Protein AF-A0A3D9XGL2-F1 (afdb_monomer)

Radius of gyration: 13.95 Å; Cα contacts (8 Å, |Δi|>4): 58; chains: 1; bounding box: 44×24×40 Å

Foldseek 3Di:
DDPPPPVPLDVVLLVVQLVVLQVVCVVVVHDSDPVVSLVVLVCQLVVVDDDDAHNVSSVSNNVVVVVVVVVVVVVVD

Sequence (77 aa):
MSKNLRHTRNPDMIAFTIGWVVLQLIHDDLPTDIKTIKGRLRQIAAGRAEGRVTPEMAKDALSGTEGLERGRMRDVA

Organism: Paracoccus versutus (NCBI:txid34007)

Solvent-accessible surface area (backbone atoms only — not comparable to full-atom values): 4515 Å² total; per-residue (Å²): 133,82,77,76,75,65,78,70,76,53,64,67,58,27,51,51,44,52,51,50,52,46,52,51,26,54,73,69,76,41,74,77,48,71,70,48,48,52,51,52,33,50,42,22,43,71,68,69,52,82,79,94,57,51,36,66,49,26,49,51,27,52,55,48,58,58,48,50,57,55,51,58,56,57,80,76,106

Secondary structure (DSSP, 8-state):
----------HHHHHHHHHHHHHHHHHTT---SHHHHHHHHHHHHTT---SS--HHHHHHHHHHHHHHHHHHHHTT-

Structure (mmCIF, N/CA/C/O backbone):
data_AF-A0A3D9XGL2-F1
#
_entry.id   AF-A0A3D9XGL2-F1
#
loop_
_atom_site.group_PDB
_atom_site.id
_atom_site.type_symbol
_atom_site.label_atom_id
_atom_site.label_alt_id
_atom_site.label_comp_id
_atom_site.label_asym_id
_atom_site.label_entity_id
_atom_site.label_seq_id
_atom_site.pdbx_PDB_ins_code
_atom_site.Cartn_x
_atom_site.Cartn_y
_atom_site.Cartn_z
_atom_site.occupancy
_atom_site.B_iso_or_equiv
_atom_site.auth_seq_id
_atom_site.auth_comp_id
_atom_site.auth_asym_id
_atom_site.auth_atom_id
_atom_site.pdbx_PDB_model_num
ATOM 1 N N . MET A 1 1 ? 31.411 12.758 -8.576 1.00 38.12 1 MET A N 1
ATOM 2 C CA . MET A 1 1 ? 30.493 12.099 -9.531 1.00 38.12 1 MET A CA 1
ATOM 3 C C . MET A 1 1 ? 29.425 11.381 -8.720 1.00 38.12 1 MET A C 1
ATOM 5 O O . MET A 1 1 ? 29.583 10.221 -8.362 1.00 38.12 1 MET A O 1
ATOM 9 N N . SER A 1 2 ? 28.405 12.130 -8.300 1.00 36.84 2 SER A N 1
ATOM 10 C CA . SER A 1 2 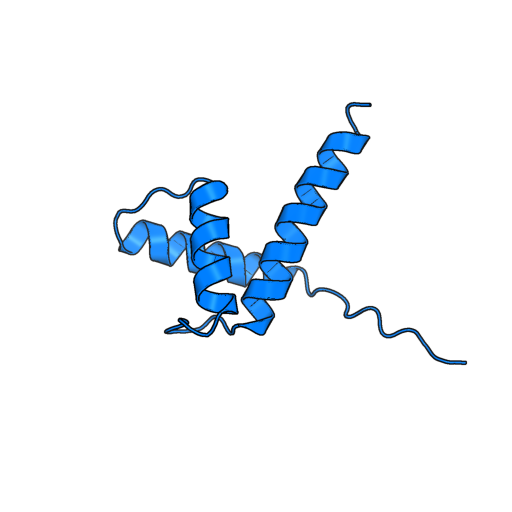? 27.352 11.636 -7.416 1.00 36.84 2 SER A CA 1
ATOM 11 C C . SER A 1 2 ? 26.525 10.617 -8.187 1.00 36.84 2 SER A C 1
ATOM 13 O O . SER A 1 2 ? 25.716 10.988 -9.037 1.00 36.84 2 SER A O 1
ATOM 15 N N . LYS A 1 3 ? 26.764 9.324 -7.938 1.00 39.38 3 LYS A N 1
ATOM 16 C CA . LYS A 1 3 ? 25.802 8.280 -8.288 1.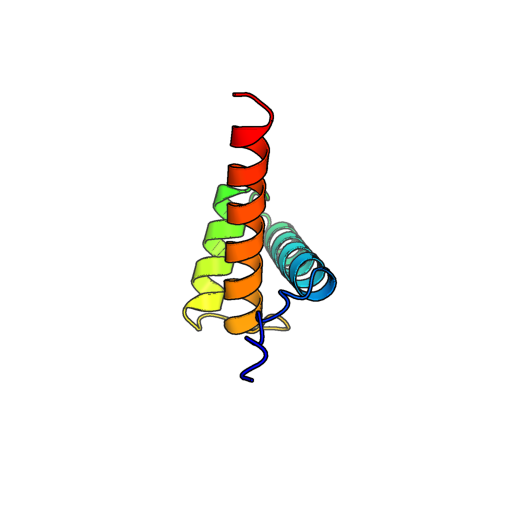00 39.38 3 LYS A CA 1
ATOM 17 C C . LYS A 1 3 ? 24.517 8.683 -7.584 1.00 39.38 3 LYS A C 1
ATOM 19 O O . LYS A 1 3 ? 24.406 8.516 -6.375 1.00 39.38 3 LYS A O 1
ATOM 24 N N . ASN A 1 4 ? 23.600 9.290 -8.335 1.00 40.94 4 ASN A N 1
ATOM 25 C CA . ASN A 1 4 ? 22.203 9.386 -7.970 1.00 40.94 4 ASN A CA 1
ATOM 26 C C . ASN A 1 4 ? 21.799 7.971 -7.568 1.00 40.94 4 ASN A C 1
ATOM 28 O O . ASN A 1 4 ? 21.578 7.120 -8.431 1.00 40.94 4 ASN A O 1
ATOM 32 N N . LEU A 1 5 ? 21.787 7.717 -6.261 1.00 41.28 5 LEU A N 1
ATOM 33 C CA . LEU A 1 5 ? 21.096 6.607 -5.645 1.00 41.28 5 LEU A CA 1
ATOM 34 C C . LEU A 1 5 ? 19.635 6.848 -6.002 1.00 41.28 5 LEU A C 1
ATOM 36 O O . LEU A 1 5 ? 18.868 7.408 -5.225 1.00 41.28 5 LEU A O 1
ATOM 40 N N . ARG A 1 6 ? 19.246 6.469 -7.226 1.00 46.59 6 ARG A N 1
ATOM 41 C CA . ARG A 1 6 ? 17.885 6.031 -7.469 1.00 46.59 6 ARG A CA 1
ATOM 42 C C . ARG A 1 6 ? 17.685 5.008 -6.371 1.00 46.59 6 ARG A C 1
ATOM 44 O O . ARG A 1 6 ? 18.301 3.945 -6.433 1.00 46.59 6 ARG A O 1
ATOM 51 N N . HIS A 1 7 ? 16.929 5.384 -5.339 1.00 47.16 7 HIS A N 1
ATOM 52 C CA . HIS A 1 7 ? 16.248 4.449 -4.465 1.00 47.16 7 HIS A CA 1
ATOM 53 C C . HIS A 1 7 ? 15.698 3.401 -5.419 1.00 47.16 7 HIS A C 1
ATOM 55 O O . HIS A 1 7 ? 14.774 3.672 -6.191 1.00 47.16 7 HIS A O 1
ATOM 61 N N . THR A 1 8 ? 16.412 2.287 -5.531 1.00 48.44 8 THR A N 1
ATOM 62 C CA . THR A 1 8 ? 16.068 1.252 -6.485 1.00 48.44 8 THR A CA 1
ATOM 63 C C . THR A 1 8 ? 14.908 0.599 -5.786 1.00 48.44 8 THR A C 1
ATOM 65 O O . THR A 1 8 ? 15.117 -0.204 -4.884 1.00 48.44 8 THR A O 1
ATOM 68 N N . ARG A 1 9 ? 13.705 1.113 -6.072 1.00 68.12 9 ARG A N 1
ATOM 69 C CA . ARG A 1 9 ? 12.435 0.596 -5.573 1.00 68.12 9 ARG A CA 1
ATOM 70 C C . ARG A 1 9 ? 12.522 -0.914 -5.694 1.00 68.12 9 ARG A C 1
ATOM 72 O O . ARG A 1 9 ? 12.573 -1.421 -6.812 1.00 68.12 9 ARG A O 1
ATOM 79 N N . ASN A 1 10 ? 12.666 -1.593 -4.563 1.00 85.00 10 ASN A N 1
ATOM 80 C CA . ASN A 1 10 ? 12.929 -3.020 -4.555 1.00 85.00 10 ASN A CA 1
ATOM 81 C C . ASN A 1 10 ? 11.628 -3.718 -4.995 1.00 85.00 10 ASN A C 1
ATOM 83 O O . ASN A 1 10 ? 10.634 -3.628 -4.267 1.00 85.00 10 ASN A O 1
ATOM 87 N N . PRO A 1 11 ? 11.590 -4.348 -6.186 1.00 86.12 11 PRO A N 1
ATOM 88 C CA . PRO A 1 11 ? 10.357 -4.901 -6.737 1.00 86.12 11 PRO A CA 1
ATOM 89 C C . PRO A 1 11 ? 9.802 -6.031 -5.866 1.00 86.12 11 PRO A C 1
ATOM 91 O O . PRO A 1 11 ? 8.587 -6.116 -5.700 1.00 86.12 11 PRO A O 1
ATOM 94 N N . ASP A 1 12 ? 10.671 -6.824 -5.238 1.00 90.94 12 ASP A N 1
ATOM 95 C CA . ASP A 1 12 ? 10.270 -7.920 -4.353 1.00 90.94 12 ASP A CA 1
ATOM 96 C C . ASP A 1 12 ? 9.621 -7.384 -3.079 1.00 90.94 12 ASP A C 1
ATOM 98 O O . ASP A 1 12 ? 8.590 -7.884 -2.633 1.00 90.94 12 ASP A O 1
ATOM 102 N N . MET A 1 13 ? 10.175 -6.304 -2.522 1.00 92.25 13 MET A N 1
ATOM 103 C CA . MET A 1 13 ? 9.584 -5.623 -1.371 1.00 92.25 13 MET A CA 1
ATOM 104 C C . MET A 1 13 ? 8.217 -5.023 -1.719 1.00 92.25 13 MET A C 1
ATOM 106 O O . MET A 1 13 ? 7.277 -5.138 -0.931 1.00 92.25 13 MET A O 1
ATOM 110 N N . ILE A 1 14 ? 8.076 -4.427 -2.906 1.00 92.06 14 ILE A N 1
ATOM 111 C CA . ILE A 1 14 ? 6.796 -3.886 -3.380 1.00 92.06 14 ILE A CA 1
ATOM 112 C C . ILE A 1 14 ? 5.765 -5.008 -3.537 1.00 92.06 14 ILE A C 1
ATOM 114 O O . ILE A 1 14 ? 4.648 -4.882 -3.033 1.00 92.06 14 ILE A O 1
ATOM 118 N N . ALA A 1 15 ? 6.141 -6.113 -4.185 1.00 92.69 15 ALA A N 1
ATOM 119 C CA . ALA A 1 15 ? 5.271 -7.269 -4.376 1.00 92.69 15 ALA A CA 1
ATOM 120 C C . ALA A 1 15 ? 4.849 -7.885 -3.035 1.00 92.69 15 ALA A C 1
ATOM 122 O O . ALA A 1 15 ? 3.658 -8.103 -2.810 1.00 92.69 15 ALA A O 1
ATOM 123 N N . PHE A 1 16 ? 5.801 -8.080 -2.117 1.00 94.25 16 PHE A N 1
ATOM 124 C CA . PHE A 1 16 ? 5.536 -8.537 -0.753 1.00 94.25 16 PHE A CA 1
ATOM 125 C C . PHE A 1 16 ? 4.547 -7.615 -0.034 1.00 94.25 16 PHE A C 1
ATOM 127 O O . PHE A 1 16 ? 3.571 -8.081 0.547 1.00 94.25 16 PHE A O 1
ATOM 134 N N . THR A 1 17 ? 4.774 -6.303 -0.100 1.00 95.25 17 THR A N 1
ATOM 135 C CA . THR A 1 17 ? 3.941 -5.304 0.579 1.00 95.25 17 THR A CA 1
ATOM 136 C C . THR A 1 17 ? 2.503 -5.320 0.067 1.00 95.25 17 THR A C 1
ATOM 138 O O . THR A 1 17 ? 1.562 -5.315 0.861 1.00 95.25 17 THR A O 1
ATOM 141 N N . ILE A 1 18 ? 2.320 -5.380 -1.255 1.00 94.31 18 ILE A N 1
ATOM 142 C CA . ILE A 1 18 ? 0.994 -5.476 -1.872 1.00 94.31 18 ILE A CA 1
ATOM 143 C C . ILE A 1 18 ? 0.324 -6.794 -1.471 1.00 94.31 18 ILE A C 1
ATOM 145 O O . ILE A 1 18 ? -0.823 -6.779 -1.029 1.00 94.31 18 ILE A O 1
ATOM 149 N N . GLY A 1 19 ? 1.045 -7.916 -1.564 1.00 95.19 19 GLY A N 1
ATOM 150 C CA . GLY A 1 19 ? 0.537 -9.233 -1.183 1.00 95.19 19 GLY A CA 1
ATOM 151 C C . GLY A 1 19 ? 0.089 -9.291 0.277 1.00 95.19 19 GLY A C 1
ATOM 152 O O . GLY A 1 19 ? -1.002 -9.776 0.563 1.00 95.19 19 GLY A O 1
ATOM 153 N N . TRP A 1 20 ? 0.873 -8.725 1.198 1.00 95.75 20 TRP A N 1
ATOM 154 C CA . TRP A 1 20 ? 0.514 -8.660 2.615 1.00 95.75 20 TRP A CA 1
ATOM 155 C C . TRP A 1 20 ? -0.768 -7.859 2.854 1.00 95.75 20 TRP A C 1
ATOM 157 O O . TRP A 1 20 ? -1.646 -8.307 3.587 1.00 95.75 20 TRP A O 1
ATOM 167 N N . VAL A 1 21 ? -0.910 -6.698 2.207 1.00 94.88 21 VAL A N 1
ATOM 168 C CA . VAL A 1 21 ? -2.132 -5.886 2.306 1.00 94.88 21 VAL A CA 1
ATOM 169 C C . VAL A 1 21 ? -3.341 -6.631 1.744 1.00 94.88 21 VAL A C 1
ATOM 171 O O . VAL A 1 21 ? -4.405 -6.587 2.352 1.00 94.88 21 VAL A O 1
ATOM 174 N N . VAL A 1 22 ? -3.190 -7.345 0.627 1.00 96.25 22 VAL A N 1
ATOM 175 C CA . VAL A 1 22 ? -4.269 -8.174 0.069 1.00 96.25 22 VAL A CA 1
ATOM 176 C C . VAL A 1 22 ? -4.675 -9.272 1.051 1.00 96.25 22 VAL A C 1
ATOM 178 O O . VAL A 1 22 ? -5.865 -9.451 1.288 1.00 96.25 22 VAL A O 1
ATOM 181 N N . LEU A 1 23 ? -3.713 -9.959 1.675 1.00 95.69 23 LEU A N 1
ATOM 182 C CA . LEU A 1 23 ? -4.003 -10.974 2.691 1.00 95.69 23 LEU A CA 1
ATOM 183 C C . LEU A 1 23 ? -4.724 -10.386 3.912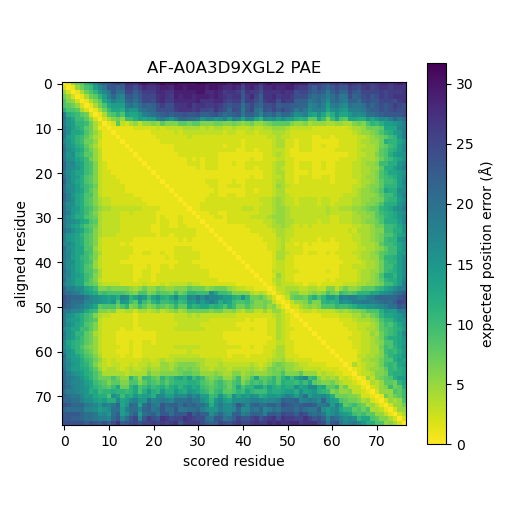 1.00 95.69 23 LEU A C 1
ATOM 185 O O . LEU A 1 23 ? -5.659 -11.007 4.408 1.00 95.69 23 LEU A O 1
ATOM 189 N N . GLN A 1 24 ? -4.340 -9.189 4.369 1.00 93.62 24 GLN A N 1
ATOM 190 C CA . GLN A 1 24 ? -5.052 -8.492 5.447 1.00 93.62 24 GLN A CA 1
ATOM 191 C C . GLN A 1 24 ? -6.490 -8.140 5.053 1.00 93.62 24 GLN A C 1
ATOM 193 O O . GLN A 1 24 ? -7.402 -8.347 5.842 1.00 93.62 24 GLN A O 1
ATOM 198 N N . LEU A 1 25 ? -6.712 -7.646 3.832 1.00 94.94 25 LEU A N 1
ATOM 199 C CA . LEU A 1 25 ? -8.061 -7.336 3.350 1.00 94.94 25 LEU A CA 1
ATOM 200 C C . LEU A 1 25 ? -8.935 -8.592 3.264 1.00 94.94 25 LEU A C 1
ATOM 202 O O . LEU A 1 25 ? -10.079 -8.544 3.691 1.00 94.94 25 LEU A O 1
ATOM 206 N N . ILE A 1 26 ? -8.390 -9.715 2.783 1.00 96.69 26 ILE A N 1
ATOM 207 C CA . ILE A 1 26 ? -9.102 -11.004 2.750 1.00 96.69 26 ILE A CA 1
ATOM 208 C C . ILE A 1 26 ? -9.444 -11.472 4.166 1.00 96.69 26 ILE A C 1
ATOM 210 O O . ILE A 1 26 ? -10.564 -11.906 4.412 1.00 96.69 26 ILE A O 1
ATOM 214 N N . HIS A 1 27 ? -8.489 -11.388 5.094 1.00 94.38 27 HIS A N 1
ATOM 215 C CA . HIS A 1 27 ? -8.709 -11.756 6.491 1.00 94.38 27 HIS A CA 1
ATOM 216 C C . HIS A 1 27 ? -9.820 -10.916 7.143 1.00 94.38 27 HIS A C 1
ATOM 218 O O . HIS A 1 27 ? -10.621 -11.447 7.905 1.00 94.38 27 HIS A O 1
ATOM 224 N N . ASP A 1 28 ? -9.885 -9.624 6.817 1.00 94.19 28 ASP A N 1
ATOM 225 C CA . ASP A 1 28 ? -10.892 -8.688 7.325 1.00 94.19 28 ASP A CA 1
ATOM 226 C C . ASP A 1 28 ? -12.245 -8.772 6.571 1.00 94.19 28 ASP A C 1
ATOM 228 O O . ASP A 1 28 ? -13.131 -7.962 6.842 1.00 94.19 28 ASP A O 1
ATOM 232 N N . ASP A 1 29 ? -12.407 -9.703 5.618 1.00 96.69 29 ASP A N 1
ATOM 233 C CA . ASP A 1 29 ? -13.565 -9.823 4.707 1.00 96.69 29 ASP A CA 1
ATOM 234 C C . ASP A 1 29 ? -13.877 -8.521 3.934 1.00 96.69 29 ASP A C 1
ATOM 236 O O . ASP A 1 29 ? -15.022 -8.107 3.738 1.00 96.69 29 ASP A O 1
ATOM 240 N N . LEU A 1 30 ? -12.819 -7.828 3.503 1.00 95.81 30 LEU A N 1
ATOM 241 C CA . LEU A 1 30 ? -12.887 -6.574 2.758 1.00 95.81 30 LEU A CA 1
ATOM 242 C C . LEU A 1 30 ? -12.560 -6.770 1.266 1.00 95.81 30 LEU A C 1
ATOM 244 O O . LEU A 1 30 ? -11.756 -7.632 0.902 1.00 95.81 30 LEU A O 1
ATOM 248 N N . PRO A 1 31 ? -13.102 -5.911 0.378 1.00 96.56 3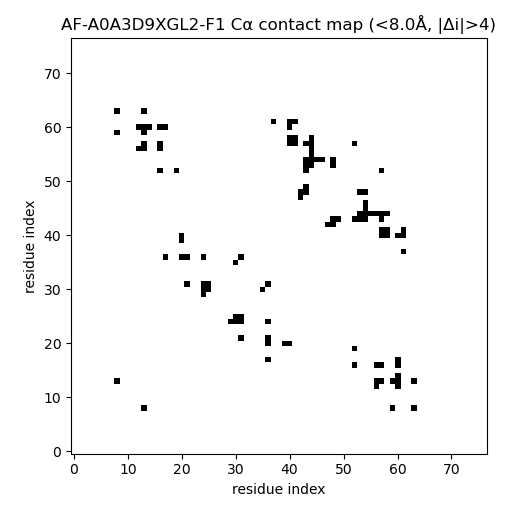1 PRO A N 1
ATOM 249 C CA . PRO A 1 31 ? -12.772 -5.935 -1.044 1.00 96.56 31 PRO A CA 1
ATOM 250 C C . PRO A 1 31 ? -11.269 -5.790 -1.328 1.00 96.56 31 PRO A C 1
ATOM 252 O O . PRO A 1 31 ? -10.570 -4.987 -0.708 1.00 96.56 31 PRO A O 1
ATOM 255 N N . THR A 1 32 ? -10.778 -6.514 -2.335 1.00 95.69 32 THR A N 1
ATOM 256 C CA . THR A 1 32 ? -9.368 -6.505 -2.773 1.00 95.69 32 THR A CA 1
ATOM 257 C C . THR A 1 32 ? -9.145 -5.707 -4.062 1.00 95.69 32 THR A C 1
ATOM 259 O O . THR A 1 32 ? -8.151 -5.892 -4.763 1.00 95.69 32 THR A O 1
ATOM 262 N N . ASP A 1 33 ? -10.058 -4.797 -4.401 1.00 94.31 33 ASP A N 1
ATOM 263 C CA . ASP A 1 33 ? -9.897 -3.923 -5.560 1.00 94.31 33 ASP A CA 1
ATOM 264 C C . ASP A 1 33 ? -8.754 -2.901 -5.359 1.00 94.31 33 ASP A C 1
ATOM 266 O O . ASP A 1 33 ? -8.369 -2.556 -4.236 1.00 94.31 33 ASP A O 1
ATOM 270 N N . ILE A 1 34 ? -8.210 -2.373 -6.464 1.00 91.75 34 ILE A N 1
ATOM 271 C CA . ILE A 1 34 ? -7.063 -1.444 -6.443 1.00 91.75 34 ILE A CA 1
ATOM 272 C C . ILE A 1 34 ? -7.329 -0.204 -5.576 1.00 91.75 34 ILE A C 1
ATOM 274 O O . ILE A 1 34 ? -6.405 0.286 -4.919 1.00 91.75 34 ILE A O 1
ATOM 278 N N . LYS A 1 35 ? -8.560 0.328 -5.556 1.00 93.75 35 LYS A N 1
ATOM 279 C CA . LYS A 1 35 ? -8.890 1.523 -4.766 1.00 93.75 35 LYS A CA 1
ATOM 280 C C . LYS A 1 35 ? -8.789 1.202 -3.276 1.00 93.75 35 LYS A C 1
ATOM 282 O O . LYS A 1 35 ? -8.206 1.997 -2.534 1.00 93.75 35 LYS A O 1
ATOM 287 N N . THR A 1 36 ? -9.282 0.038 -2.862 1.00 95.50 36 THR A N 1
ATOM 288 C CA . THR A 1 36 ? -9.218 -0.431 -1.472 1.00 95.50 36 THR A CA 1
ATOM 289 C C . THR A 1 36 ? -7.783 -0.744 -1.038 1.00 95.50 36 THR A C 1
ATOM 291 O O . THR A 1 36 ? -7.341 -0.244 0.001 1.00 95.50 36 THR A O 1
ATOM 294 N N . ILE A 1 37 ? -6.997 -1.434 -1.875 1.00 94.81 37 ILE A N 1
ATOM 295 C CA . ILE A 1 37 ? -5.566 -1.693 -1.622 1.00 94.81 37 ILE A CA 1
ATOM 296 C C . ILE A 1 37 ? -4.796 -0.376 -1.441 1.00 94.81 37 ILE A C 1
ATOM 298 O O . ILE A 1 37 ? -4.093 -0.191 -0.444 1.00 94.81 37 ILE A O 1
ATOM 302 N N . LYS A 1 38 ? -4.962 0.583 -2.365 1.00 95.00 38 LYS A N 1
ATOM 303 C CA . LYS A 1 38 ? -4.334 1.912 -2.260 1.00 95.00 38 LYS A CA 1
ATOM 304 C C . LYS A 1 38 ? -4.786 2.655 -1.002 1.00 95.00 38 LYS A C 1
ATOM 306 O O . LYS A 1 38 ? -3.978 3.333 -0.370 1.00 95.00 38 LYS A O 1
ATOM 311 N N . GLY A 1 39 ? -6.059 2.535 -0.625 1.00 94.69 39 GLY A N 1
ATOM 312 C CA . GLY A 1 39 ? -6.595 3.093 0.616 1.00 94.69 39 GLY A CA 1
ATOM 313 C C . GLY A 1 39 ? -5.860 2.571 1.851 1.00 94.69 39 GLY A C 1
ATOM 314 O O . GLY A 1 39 ? -5.368 3.371 2.649 1.00 94.69 39 GLY A O 1
ATOM 315 N N . ARG A 1 40 ? -5.707 1.247 1.968 1.00 94.12 40 ARG A N 1
ATOM 316 C CA . ARG A 1 40 ? -4.995 0.620 3.089 1.00 94.12 40 ARG A CA 1
ATOM 317 C C . ARG A 1 40 ? -3.509 0.985 3.106 1.00 94.12 40 ARG A C 1
ATOM 319 O O . ARG A 1 40 ? -2.993 1.369 4.153 1.00 94.12 40 ARG A O 1
ATOM 326 N N . LEU A 1 41 ? -2.837 0.974 1.953 1.00 94.62 41 LEU A N 1
ATOM 327 C CA . LEU A 1 41 ? -1.436 1.403 1.855 1.00 94.62 41 LEU A CA 1
ATOM 328 C C . LEU A 1 41 ? -1.237 2.859 2.309 1.00 94.62 41 LEU A C 1
ATOM 330 O O . LEU A 1 41 ? -0.263 3.153 2.996 1.00 94.62 41 LEU A O 1
ATOM 334 N N . ARG A 1 42 ? -2.166 3.776 1.997 1.00 95.56 42 ARG A N 1
ATOM 335 C CA . ARG A 1 42 ? -2.100 5.169 2.487 1.00 95.56 42 ARG A CA 1
ATOM 336 C C . ARG A 1 42 ? -2.246 5.266 4.002 1.00 95.56 42 ARG A C 1
ATOM 338 O O . ARG A 1 42 ? -1.562 6.077 4.617 1.00 95.56 42 ARG A O 1
ATOM 345 N N . GLN A 1 43 ? -3.108 4.450 4.608 1.00 94.56 43 GLN A N 1
ATOM 346 C CA . GLN A 1 43 ? -3.249 4.407 6.066 1.00 94.56 43 GLN A CA 1
ATOM 347 C C . GLN A 1 43 ? -1.953 3.930 6.737 1.00 94.56 43 GLN A C 1
ATOM 349 O O . GLN A 1 43 ? -1.487 4.565 7.682 1.00 94.56 43 GLN A O 1
ATOM 354 N N . ILE A 1 44 ? -1.335 2.872 6.203 1.00 94.25 44 ILE A N 1
ATOM 355 C CA . ILE A 1 44 ? -0.045 2.343 6.674 1.00 94.25 44 ILE A CA 1
ATOM 356 C C . ILE A 1 44 ? 1.059 3.398 6.509 1.00 94.25 44 ILE A C 1
ATOM 358 O O . ILE A 1 44 ? 1.786 3.691 7.457 1.00 94.25 44 ILE A O 1
ATOM 362 N N . ALA A 1 45 ? 1.141 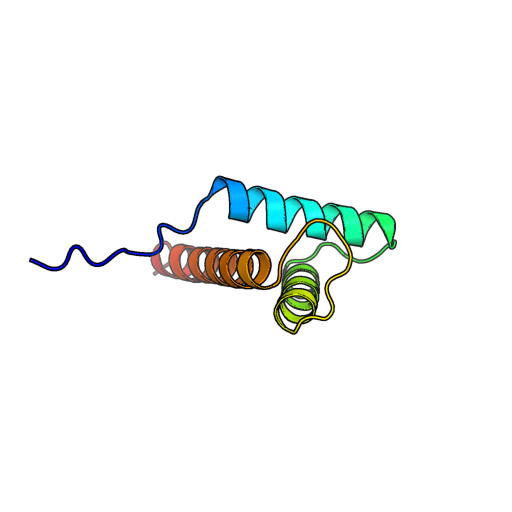4.041 5.340 1.00 93.19 45 ALA A N 1
ATOM 363 C CA . ALA A 1 45 ? 2.102 5.109 5.062 1.00 93.19 45 ALA A CA 1
ATOM 364 C C . ALA A 1 45 ? 1.950 6.328 5.994 1.00 93.19 45 ALA A C 1
ATOM 366 O O . ALA A 1 45 ? 2.933 7.023 6.253 1.00 93.19 45 ALA A O 1
ATOM 367 N N . ALA A 1 46 ? 0.740 6.573 6.507 1.00 93.81 46 ALA A N 1
ATOM 368 C CA . ALA A 1 46 ? 0.437 7.616 7.486 1.00 93.81 46 ALA A CA 1
ATOM 369 C C . ALA A 1 46 ? 0.740 7.205 8.943 1.00 93.81 46 ALA A C 1
ATOM 371 O O . ALA A 1 46 ? 0.367 7.925 9.867 1.00 93.81 46 ALA A O 1
ATOM 372 N N . GLY A 1 47 ? 1.389 6.057 9.164 1.00 88.12 47 GLY A N 1
ATOM 373 C CA . GLY A 1 47 ? 1.789 5.592 10.493 1.00 88.12 47 GLY A CA 1
ATOM 374 C C . GLY A 1 47 ? 0.704 4.832 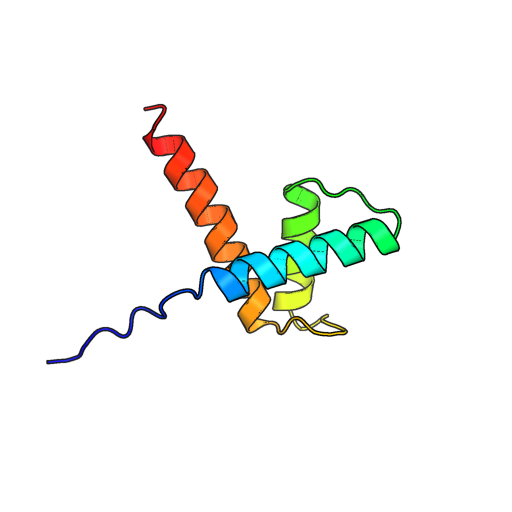11.255 1.00 88.12 47 GLY A C 1
ATOM 375 O O . GLY A 1 47 ? 0.893 4.539 12.428 1.00 88.12 47 GLY A O 1
ATOM 376 N N . ARG A 1 48 ? -0.414 4.466 10.612 1.00 79.75 48 ARG A N 1
ATOM 377 C CA . ARG A 1 48 ? -1.465 3.623 11.223 1.00 79.75 48 ARG A CA 1
ATOM 378 C C . ARG A 1 48 ? -1.195 2.124 11.052 1.00 79.75 48 ARG A C 1
ATOM 380 O O . ARG A 1 48 ? -2.127 1.334 10.950 1.00 79.75 48 ARG A O 1
ATOM 387 N N . ALA A 1 49 ? 0.070 1.748 10.897 1.00 70.56 49 ALA A N 1
ATOM 388 C CA . ALA A 1 49 ? 0.463 0.395 10.546 1.00 70.56 49 ALA A CA 1
ATOM 389 C C . ALA A 1 49 ? 0.566 -0.496 11.790 1.00 70.56 49 ALA A C 1
ATOM 391 O O . ALA A 1 49 ? 1.344 -0.200 12.692 1.00 70.56 49 ALA A O 1
ATOM 392 N N . GLU A 1 50 ? -0.142 -1.623 11.782 1.00 62.47 50 GLU A N 1
ATOM 393 C CA . GLU A 1 50 ? 0.131 -2.768 12.654 1.00 62.47 50 GLU A CA 1
ATOM 394 C C . GLU A 1 50 ? 0.630 -3.936 11.786 1.00 62.47 50 GLU A C 1
ATOM 396 O O . GLU A 1 50 ? 0.016 -4.286 10.773 1.00 62.47 50 GLU A O 1
ATOM 401 N N . GLY A 1 51 ? 1.765 -4.539 12.158 1.00 75.88 51 GLY A N 1
ATOM 402 C CA . GLY A 1 51 ? 2.282 -5.758 11.525 1.00 75.88 51 GLY A CA 1
ATOM 403 C C . GLY A 1 51 ? 3.599 -5.600 10.756 1.00 75.88 51 GLY A C 1
ATOM 404 O O . GLY A 1 51 ? 4.500 -4.879 11.172 1.00 75.88 51 GLY A O 1
ATOM 405 N N . ARG A 1 52 ? 3.742 -6.363 9.658 1.00 86.75 52 ARG A N 1
ATOM 406 C CA . ARG A 1 52 ? 5.018 -6.590 8.940 1.00 86.75 52 ARG A CA 1
ATOM 407 C C . ARG A 1 52 ? 5.366 -5.553 7.866 1.00 86.75 52 ARG A C 1
ATOM 409 O O . ARG A 1 52 ? 6.442 -5.638 7.281 1.00 86.75 52 ARG A O 1
ATOM 416 N N . VAL A 1 53 ? 4.469 -4.613 7.577 1.00 92.06 53 VAL A N 1
ATOM 417 C CA . VAL A 1 53 ? 4.662 -3.587 6.543 1.00 92.06 53 VAL A CA 1
ATOM 418 C C . VAL A 1 53 ? 4.949 -2.251 7.213 1.00 92.06 53 VAL A C 1
ATOM 420 O O . VAL A 1 53 ? 4.116 -1.742 7.961 1.00 92.06 53 VAL A O 1
ATOM 423 N N . THR A 1 54 ? 6.111 -1.666 6.922 1.00 92.69 54 THR A N 1
ATOM 424 C CA . THR A 1 54 ? 6.471 -0.339 7.436 1.00 92.69 54 THR A CA 1
ATOM 425 C C . THR A 1 54 ? 5.844 0.783 6.595 1.00 92.69 54 THR A C 1
ATOM 427 O O . THR A 1 54 ? 5.468 0.563 5.435 1.00 92.69 54 THR A O 1
ATOM 430 N N . PRO A 1 55 ? 5.758 2.019 7.124 1.00 93.50 55 PRO A N 1
ATOM 431 C CA . PRO A 1 55 ? 5.297 3.169 6.350 1.00 93.50 55 PRO A CA 1
ATOM 432 C C . PRO A 1 55 ? 6.088 3.393 5.052 1.00 93.50 55 PRO A C 1
ATOM 434 O O . PRO A 1 55 ? 5.505 3.738 4.025 1.00 93.50 55 PRO A O 1
ATOM 437 N N . GLU A 1 56 ? 7.402 3.174 5.066 1.00 91.69 56 GLU A N 1
ATOM 438 C CA . GLU A 1 56 ? 8.288 3.314 3.903 1.00 91.69 56 GLU A CA 1
ATOM 439 C C . GLU A 1 56 ? 7.972 2.270 2.831 1.00 91.69 56 GLU A C 1
ATOM 441 O O . GLU A 1 56 ? 7.831 2.619 1.659 1.00 91.69 56 GLU A O 1
ATOM 446 N N . MET A 1 57 ? 7.768 1.013 3.238 1.00 93.12 57 MET A N 1
ATOM 447 C CA . MET A 1 57 ? 7.364 -0.064 2.331 1.00 93.12 57 MET A CA 1
ATOM 448 C C . MET A 1 57 ? 6.037 0.265 1.637 1.00 93.12 57 MET A C 1
ATOM 450 O O . MET A 1 57 ? 5.892 0.090 0.426 1.00 93.12 57 MET A O 1
ATOM 454 N N . ALA A 1 58 ? 5.077 0.818 2.382 1.00 94.31 58 ALA A N 1
ATOM 455 C CA . ALA A 1 58 ? 3.793 1.226 1.825 1.00 94.31 58 ALA A CA 1
ATOM 456 C C . ALA A 1 58 ? 3.903 2.417 0.856 1.00 94.31 58 ALA A C 1
ATOM 458 O O . ALA A 1 58 ? 3.221 2.429 -0.172 1.00 94.31 58 ALA A O 1
ATOM 459 N N . LYS A 1 59 ? 4.776 3.396 1.137 1.00 93.50 59 LYS A N 1
ATOM 460 C CA . LYS A 1 59 ? 5.063 4.515 0.217 1.00 93.50 59 LYS A CA 1
ATOM 461 C C . LYS A 1 59 ? 5.648 4.007 -1.101 1.00 93.50 59 LYS A C 1
ATOM 463 O O . LYS A 1 59 ? 5.197 4.436 -2.165 1.00 93.50 59 LYS A O 1
ATOM 468 N N . ASP A 1 60 ? 6.593 3.073 -1.036 1.00 92.31 60 ASP A N 1
ATOM 469 C CA . ASP A 1 60 ? 7.204 2.465 -2.221 1.00 92.31 60 ASP A CA 1
ATOM 470 C C . ASP A 1 60 ? 6.199 1.622 -3.018 1.00 92.31 60 ASP A C 1
ATOM 472 O O . ASP A 1 60 ? 6.158 1.716 -4.249 1.00 92.31 60 ASP A O 1
ATOM 476 N N . ALA A 1 61 ? 5.328 0.872 -2.339 1.00 92.94 61 ALA A N 1
ATOM 477 C CA . ALA A 1 61 ? 4.267 0.101 -2.980 1.00 92.94 61 ALA A CA 1
ATOM 478 C C . ALA A 1 61 ? 3.230 0.991 -3.687 1.00 92.94 61 ALA A C 1
ATOM 480 O O . ALA A 1 61 ? 2.905 0.740 -4.849 1.00 92.94 61 ALA A O 1
ATOM 481 N N . LEU A 1 62 ? 2.772 2.078 -3.049 1.00 92.75 62 LEU A N 1
ATOM 482 C CA . LEU A 1 62 ? 1.894 3.078 -3.681 1.00 92.75 62 LEU A CA 1
ATOM 483 C C . LEU A 1 62 ? 2.521 3.619 -4.965 1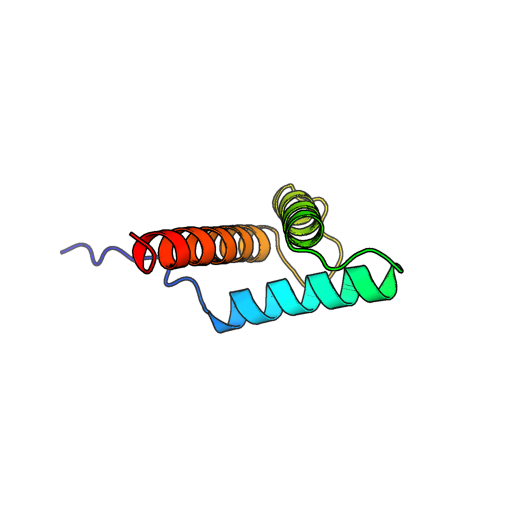.00 92.75 62 LEU A C 1
ATOM 485 O O . LEU A 1 62 ? 1.937 3.555 -6.047 1.00 92.75 62 LEU A O 1
ATOM 489 N N . SER A 1 63 ? 3.767 4.052 -4.839 1.00 88.88 63 SER A N 1
ATOM 490 C CA . SER A 1 63 ? 4.604 4.523 -5.930 1.00 88.88 63 SER A CA 1
ATOM 491 C C . SER A 1 63 ? 4.762 3.512 -7.079 1.00 88.88 63 SER A C 1
ATOM 493 O O . SER A 1 63 ? 4.847 3.914 -8.245 1.00 88.88 63 SER A O 1
ATOM 495 N N . GLY A 1 64 ? 4.826 2.214 -6.768 1.00 85.75 64 GLY A N 1
ATOM 496 C CA . GLY A 1 64 ? 4.845 1.118 -7.739 1.00 85.75 64 GLY A CA 1
ATOM 497 C C . GLY A 1 64 ? 3.518 0.979 -8.487 1.00 85.75 64 GLY A C 1
ATOM 498 O O . GLY A 1 64 ? 3.513 0.941 -9.718 1.00 85.75 64 GLY A O 1
ATOM 499 N N . THR A 1 65 ? 2.389 1.005 -7.769 1.00 82.50 65 THR A N 1
ATOM 500 C CA . THR A 1 65 ? 1.049 0.901 -8.381 1.00 82.50 65 THR A CA 1
ATOM 501 C C . THR A 1 65 ? 0.730 2.067 -9.326 1.00 82.50 65 THR A C 1
ATOM 503 O O . THR A 1 65 ? 0.186 1.858 -10.407 1.00 82.50 65 THR A O 1
ATOM 506 N N . GLU A 1 66 ? 1.136 3.291 -8.981 1.00 82.88 66 GLU A N 1
ATOM 507 C CA . GLU A 1 66 ? 0.977 4.483 -9.833 1.00 82.88 66 GLU A CA 1
ATOM 508 C C . GLU A 1 66 ? 1.944 4.495 -11.029 1.00 82.88 66 GLU A C 1
ATOM 510 O O . GLU A 1 66 ? 1.686 5.114 -12.065 1.00 82.88 66 GLU A O 1
ATOM 515 N N . GLY A 1 67 ? 3.102 3.843 -10.892 1.00 74.88 67 GLY A N 1
ATOM 516 C CA . GLY A 1 67 ? 4.018 3.605 -12.007 1.00 74.88 67 GLY A CA 1
ATOM 517 C C . GLY A 1 67 ? 3.394 2.691 -13.062 1.00 74.88 67 GLY A C 1
ATOM 518 O O . GLY A 1 67 ? 3.486 2.988 -14.252 1.00 74.88 67 GLY A O 1
ATOM 519 N N . LEU A 1 68 ? 2.705 1.636 -12.621 1.00 68.56 68 LEU A N 1
ATOM 520 C CA . LEU A 1 68 ? 2.035 0.672 -13.493 1.00 68.56 68 LEU A CA 1
ATOM 521 C C . LEU A 1 68 ? 0.890 1.313 -14.297 1.00 68.56 68 LEU A C 1
ATOM 523 O O . LEU A 1 68 ? 0.787 1.102 -15.502 1.00 68.56 68 LEU A O 1
ATOM 527 N N . GLU A 1 69 ? 0.066 2.147 -13.655 1.00 67.25 69 GLU A N 1
ATOM 528 C CA . GLU A 1 69 ? -1.029 2.872 -14.322 1.00 67.25 69 GLU A CA 1
ATOM 529 C C . GLU A 1 69 ? -0.516 3.815 -15.419 1.00 67.25 69 GLU A C 1
ATOM 531 O O . GLU A 1 69 ? -1.085 3.872 -16.509 1.00 67.25 69 GLU A O 1
ATOM 536 N N . ARG A 1 70 ? 0.599 4.510 -15.163 1.00 63.03 70 ARG A N 1
ATOM 537 C CA . ARG A 1 70 ? 1.228 5.403 -16.149 1.00 63.03 70 ARG A CA 1
ATOM 538 C C . ARG A 1 70 ? 1.919 4.655 -17.285 1.00 63.03 70 ARG A C 1
ATOM 540 O O . ARG A 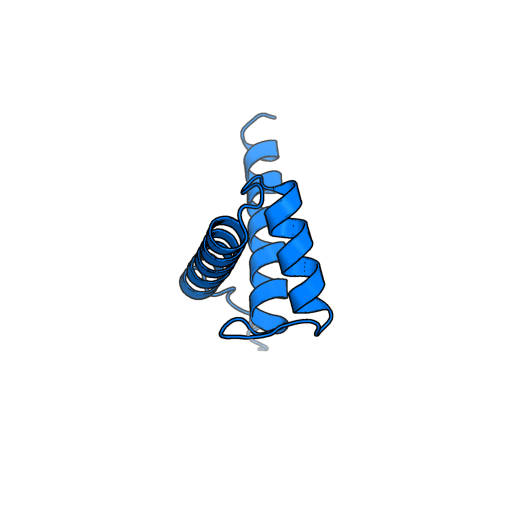1 70 ? 1.918 5.159 -18.402 1.00 63.03 70 ARG A O 1
ATOM 547 N N . GLY A 1 71 ? 2.500 3.484 -17.014 1.00 59.44 71 GLY A N 1
ATOM 548 C CA . GLY A 1 71 ? 3.029 2.598 -18.055 1.00 59.44 71 GLY A CA 1
ATOM 549 C C . GLY A 1 71 ? 1.916 2.129 -18.991 1.00 59.44 71 GLY A C 1
ATOM 550 O O . GLY A 1 71 ? 2.003 2.326 -20.197 1.00 59.44 71 GLY A O 1
ATOM 551 N N . ARG A 1 72 ? 0.798 1.665 -18.420 1.00 57.97 72 ARG A N 1
ATOM 552 C CA . ARG A 1 72 ? -0.365 1.196 -19.186 1.00 57.97 72 ARG A CA 1
ATOM 553 C C . ARG A 1 72 ? -1.030 2.286 -20.034 1.00 57.97 72 ARG A C 1
ATOM 555 O O . ARG A 1 72 ? -1.603 1.974 -21.066 1.00 57.97 72 ARG A O 1
ATOM 562 N N . MET A 1 73 ? -0.975 3.553 -19.616 1.00 51.53 73 MET A N 1
ATOM 563 C CA . MET A 1 73 ? -1.476 4.680 -20.419 1.00 51.53 73 MET A CA 1
ATOM 564 C C . MET A 1 73 ? -0.592 5.012 -21.630 1.00 51.53 73 MET A C 1
ATOM 566 O O . MET A 1 73 ? -1.093 5.596 -22.582 1.00 51.53 73 MET A O 1
ATOM 570 N N . ARG A 1 74 ? 0.703 4.670 -21.606 1.00 49.72 74 ARG A N 1
ATOM 571 C CA . ARG A 1 74 ? 1.624 4.932 -22.726 1.00 49.72 74 ARG A CA 1
ATOM 572 C C . ARG A 1 74 ? 1.542 3.876 -23.821 1.00 49.72 74 ARG A C 1
ATOM 574 O O . ARG A 1 74 ? 1.725 4.222 -24.976 1.00 49.72 74 ARG A O 1
ATOM 581 N N . ASP A 1 75 ? 1.227 2.634 -23.467 1.00 48.47 75 ASP A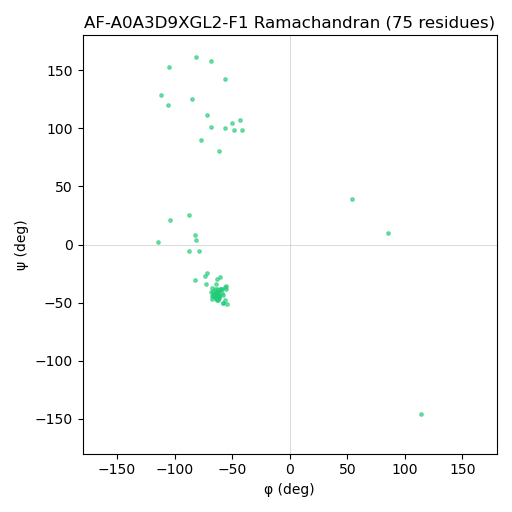 N 1
ATOM 582 C CA . ASP A 1 75 ? 1.112 1.531 -24.432 1.00 48.47 75 ASP A CA 1
ATOM 583 C C . ASP A 1 75 ? -0.221 1.541 -25.213 1.00 48.47 75 ASP A C 1
ATOM 585 O O . ASP A 1 75 ? -0.426 0.722 -26.104 1.00 48.47 75 ASP A O 1
ATOM 589 N N . VAL A 1 76 ? -1.143 2.449 -24.869 1.00 47.94 76 VAL A N 1
ATOM 590 C CA . VAL A 1 76 ? -2.481 2.589 -25.483 1.00 47.94 76 VAL A CA 1
ATOM 591 C C . VAL A 1 76 ? -2.627 3.930 -26.233 1.00 47.94 76 VAL A C 1
ATOM 593 O O . VAL A 1 76 ? -3.703 4.228 -26.746 1.00 47.94 76 VAL A O 1
ATOM 596 N N . ALA A 1 77 ? -1.565 4.744 -26.286 1.00 48.12 77 ALA A N 1
ATOM 597 C CA . ALA A 1 77 ? -1.547 6.062 -26.930 1.00 48.12 77 ALA A CA 1
ATOM 598 C C . ALA A 1 77 ? -0.927 6.024 -28.333 1.00 48.12 77 ALA A C 1
ATOM 600 O O . ALA A 1 77 ? 0.041 5.257 -28.532 1.00 48.12 77 ALA A O 1
#

Nearest PDB structures (foldseek):
  8ueo-assembly1_1W  TM=3.656E-01  e=5.418E+00  Sus scrofa

pLDDT: mean 81.24, std 18.93, range [36.84, 96.69]

Mean predicted aligned error: 7.93 Å